Protein AF-A0A916QXW3-F1 (afdb_monomer)

Mean predicted aligned error: 6.18 Å

Radius of gyration: 14.63 Å; Cα contacts (8 Å, |Δi|>4): 156; chains: 1; bounding box: 35×26×38 Å

Sequence (104 aa):
MNGEALYLNFSVITIVEAKNESTNVGLGQCIAEMVAAQRFNQAINRITESIYGAVRTGRIWRFLKLYGQNVAINNEELVIENAEDINVSKILAILSLPIKQLNS

pLDDT: mean 84.84, std 10.46, range [43.41, 96.88]

Secondary structure (DSSP, 8-state):
--PPPPPP---SEEEEE-SSS-HHHHHHHHHHHHHHHHHHHHHTT---S-EEEEEEETTEEEEEEEETTEEEE-SSPEE-S-GGG--HHHHHHHHHHHHHHT--

Solvent-accessible surface area (backbone atoms only — not comparable to full-atom values): 6157 Å² total; per-residue (Å²): 133,94,73,86,82,86,78,90,88,73,64,56,67,42,78,30,78,20,94,48,97,44,45,74,75,17,45,65,58,33,51,52,50,34,53,50,32,52,51,52,23,49,75,71,75,43,85,68,79,54,30,32,30,34,22,29,22,101,48,38,34,36,35,29,37,38,38,93,95,45,75,52,67,54,88,65,69,49,77,49,92,56,74,91,71,65,44,70,69,53,51,53,49,60,68,45,43,45,63,55,67,75,71,105

Structure (mmCIF, N/CA/C/O backbone):
data_AF-A0A916QXW3-F1
#
_entry.id   AF-A0A916QXW3-F1
#
loop_
_atom_site.group_PDB
_atom_site.id
_atom_site.type_symbol
_atom_site.label_atom_id
_atom_site.label_alt_id
_atom_site.label_comp_id
_atom_site.label_asym_id
_atom_site.label_entity_id
_atom_site.label_seq_id
_atom_site.pdbx_PDB_ins_code
_atom_site.Cartn_x
_atom_site.Cartn_y
_atom_site.Cartn_z
_atom_site.occupancy
_atom_site.B_iso_or_equiv
_atom_site.auth_seq_id
_atom_site.auth_comp_id
_atom_site.auth_asym_id
_atom_site.auth_atom_id
_atom_site.pdbx_PDB_model_num
ATOM 1 N N . MET A 1 1 ? 22.101 -12.134 23.331 1.00 43.41 1 MET A N 1
ATOM 2 C CA . MET A 1 1 ? 21.617 -11.446 22.117 1.00 43.41 1 MET A CA 1
ATOM 3 C C . MET A 1 1 ? 20.820 -10.236 22.572 1.00 43.41 1 MET A C 1
ATOM 5 O O . MET A 1 1 ? 19.702 -10.415 23.030 1.00 43.41 1 MET A O 1
ATOM 9 N N . ASN A 1 2 ? 21.404 -9.037 22.531 1.00 51.94 2 ASN A N 1
ATOM 10 C CA . ASN A 1 2 ? 20.638 -7.800 22.702 1.00 51.94 2 ASN A CA 1
ATOM 11 C C . ASN A 1 2 ? 19.988 -7.501 21.348 1.00 51.94 2 ASN A C 1
ATOM 13 O O . ASN A 1 2 ? 20.612 -6.886 20.491 1.00 51.94 2 ASN A O 1
ATOM 17 N N . GLY A 1 3 ? 18.803 -8.062 21.115 1.00 62.22 3 GLY A N 1
ATOM 18 C CA . GLY A 1 3 ? 18.013 -7.773 19.923 1.00 62.22 3 GLY A CA 1
ATOM 19 C C . GLY A 1 3 ? 17.156 -6.545 20.185 1.00 62.22 3 GLY A C 1
ATOM 20 O O . GLY A 1 3 ? 16.315 -6.573 21.081 1.00 62.22 3 GLY A O 1
ATOM 21 N N . GLU A 1 4 ? 17.373 -5.472 19.432 1.00 74.38 4 GLU A N 1
ATOM 22 C CA . GLU A 1 4 ? 16.432 -4.356 19.398 1.00 74.38 4 GLU A CA 1
ATOM 23 C C . GLU A 1 4 ? 15.098 -4.858 18.829 1.00 74.38 4 GLU A C 1
ATOM 25 O O . GLU A 1 4 ? 15.037 -5.387 17.719 1.00 74.38 4 GLU A O 1
ATOM 30 N N . ALA A 1 5 ? 14.025 -4.739 19.612 1.00 75.81 5 ALA A N 1
ATOM 31 C CA . ALA A 1 5 ? 12.678 -5.057 19.158 1.00 75.81 5 ALA A CA 1
ATOM 32 C C . ALA A 1 5 ? 12.074 -3.824 18.476 1.00 75.81 5 ALA A C 1
ATOM 34 O O . ALA A 1 5 ? 11.929 -2.772 19.102 1.00 75.81 5 ALA A O 1
ATOM 35 N N . LEU A 1 6 ? 11.705 -3.957 17.201 1.00 76.50 6 LEU A N 1
ATOM 36 C CA . LEU A 1 6 ? 10.983 -2.920 16.472 1.00 76.50 6 LEU A CA 1
ATOM 37 C C . LEU A 1 6 ? 9.475 -3.135 16.652 1.00 76.50 6 LEU A C 1
ATOM 39 O O . LEU A 1 6 ? 8.946 -4.184 16.285 1.00 76.50 6 LEU A O 1
ATOM 43 N N . TYR A 1 7 ? 8.780 -2.142 17.202 1.00 79.94 7 TYR A N 1
ATOM 44 C CA . TYR A 1 7 ? 7.329 -2.188 17.376 1.00 79.94 7 TYR A CA 1
ATOM 45 C C . TYR A 1 7 ? 6.639 -1.399 16.264 1.00 79.94 7 TYR A C 1
ATOM 47 O O . TYR A 1 7 ? 6.934 -0.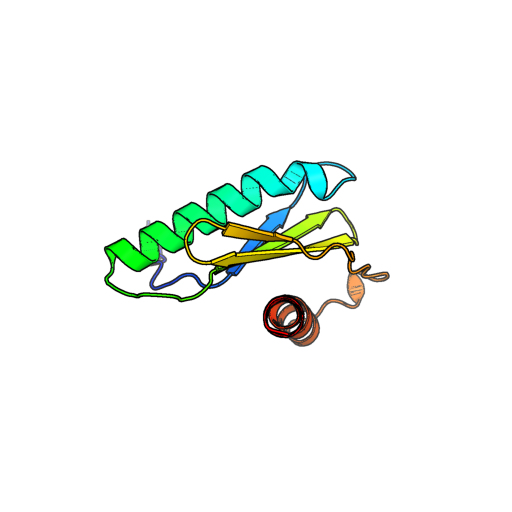225 16.034 1.00 79.94 7 TYR A O 1
ATOM 55 N N . LEU A 1 8 ? 5.689 -2.039 15.585 1.00 78.88 8 LEU A N 1
ATOM 56 C CA . LEU A 1 8 ? 4.786 -1.359 14.664 1.00 78.88 8 LEU A CA 1
ATOM 57 C C . LEU A 1 8 ? 3.732 -0.612 15.482 1.00 78.88 8 LEU A C 1
ATOM 59 O O . LEU A 1 8 ? 2.982 -1.227 16.229 1.00 78.88 8 LEU A O 1
ATOM 63 N N . ASN A 1 9 ? 3.678 0.712 15.347 1.00 82.50 9 ASN A N 1
ATOM 64 C CA . ASN A 1 9 ? 2.695 1.536 16.059 1.00 82.50 9 ASN A CA 1
ATOM 65 C C . ASN A 1 9 ? 1.460 1.850 15.217 1.00 82.50 9 ASN A C 1
ATOM 67 O O . ASN A 1 9 ? 0.383 2.026 15.768 1.00 82.50 9 ASN A O 1
ATOM 71 N N . PHE A 1 10 ? 1.628 2.026 13.906 1.00 86.69 10 PHE A N 1
ATOM 72 C CA . PHE A 1 10 ? 0.577 2.395 12.957 1.00 86.69 10 PHE A CA 1
ATOM 73 C C . PHE A 1 10 ? 1.156 2.368 11.541 1.00 86.69 10 PHE A C 1
ATOM 75 O O . PHE A 1 10 ? 2.287 2.816 11.353 1.00 86.69 10 PHE A O 1
ATOM 82 N N . SER A 1 11 ? 0.403 1.887 10.553 1.00 86.62 11 SER A N 1
ATOM 83 C CA . SER A 1 11 ? 0.859 1.848 9.157 1.00 86.62 11 SER A CA 1
ATOM 84 C C . SER A 1 11 ? -0.071 2.635 8.239 1.00 86.62 11 SER A C 1
ATOM 86 O O . SER A 1 11 ? -1.274 2.412 8.236 1.00 86.62 11 SER A O 1
ATOM 88 N N . VAL A 1 12 ? 0.474 3.560 7.453 1.00 90.25 12 VAL A N 1
ATOM 89 C CA . VAL A 1 12 ? -0.295 4.383 6.495 1.00 90.25 12 VAL A CA 1
ATOM 90 C C . VAL A 1 12 ? 0.033 4.069 5.041 1.00 90.25 12 VAL A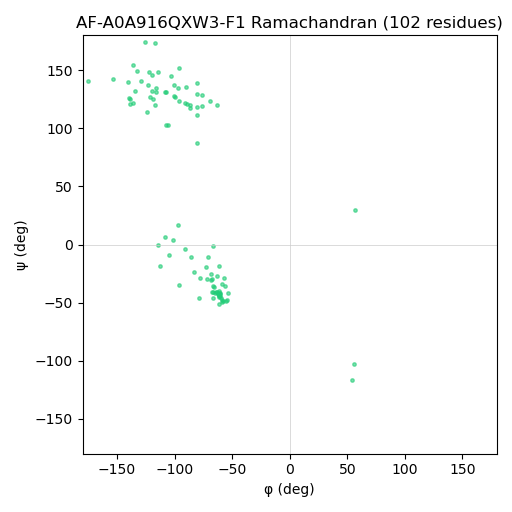 C 1
ATOM 92 O O . VAL A 1 12 ? -0.744 4.413 4.151 1.00 90.25 12 VAL A O 1
ATOM 95 N N . ILE A 1 13 ? 1.178 3.430 4.800 1.00 91.44 13 ILE A N 1
ATOM 96 C CA . ILE A 1 13 ? 1.715 3.148 3.472 1.00 91.44 13 ILE A CA 1
ATOM 97 C C . ILE A 1 13 ? 2.337 1.750 3.476 1.00 91.44 13 ILE A C 1
ATOM 99 O O . ILE A 1 13 ? 3.022 1.377 4.426 1.00 91.44 13 ILE A O 1
ATOM 103 N N . THR A 1 14 ? 2.129 1.006 2.395 1.00 92.75 14 THR A N 1
ATOM 104 C CA . THR A 1 14 ? 2.817 -0.261 2.097 1.00 92.75 14 THR A CA 1
ATOM 105 C C . THR A 1 14 ? 3.536 -0.150 0.755 1.00 92.75 14 THR A C 1
ATOM 107 O O . THR A 1 14 ? 3.096 0.600 -0.120 1.00 92.75 14 THR A O 1
ATOM 110 N N . ILE A 1 15 ? 4.665 -0.843 0.594 1.00 92.31 15 ILE A N 1
ATOM 111 C CA . ILE A 1 15 ? 5.477 -0.779 -0.627 1.00 92.31 15 ILE A CA 1
ATOM 112 C C . ILE A 1 15 ? 5.950 -2.187 -0.976 1.00 92.31 15 ILE A C 1
ATOM 114 O O . ILE A 1 15 ? 6.608 -2.831 -0.164 1.00 92.31 15 ILE A O 1
ATOM 118 N N . VAL A 1 16 ? 5.663 -2.633 -2.197 1.00 93.69 16 VAL A N 1
ATOM 119 C CA . VAL A 1 16 ? 6.016 -3.967 -2.693 1.00 93.69 16 VAL A CA 1
ATOM 120 C C . VAL A 1 16 ? 6.930 -3.869 -3.909 1.00 93.69 16 VAL A C 1
ATOM 122 O O . VAL A 1 16 ? 6.627 -3.166 -4.872 1.00 93.69 16 VAL A O 1
ATOM 125 N N . GLU A 1 17 ? 8.021 -4.633 -3.896 1.00 91.31 17 GLU A N 1
ATOM 126 C CA . GLU A 1 17 ? 8.802 -4.936 -5.098 1.00 91.31 17 GLU A CA 1
ATOM 127 C C . GLU A 1 17 ? 8.128 -6.069 -5.879 1.00 91.31 17 GLU A C 1
ATOM 129 O O . GLU A 1 17 ? 8.033 -7.200 -5.394 1.00 91.31 17 GLU A O 1
ATOM 134 N N . ALA A 1 18 ? 7.703 -5.804 -7.110 1.00 89.56 18 ALA A N 1
ATOM 135 C CA . ALA A 1 18 ? 7.311 -6.857 -8.032 1.00 89.56 18 ALA A CA 1
ATOM 136 C C . ALA A 1 18 ? 8.570 -7.541 -8.587 1.00 89.56 18 ALA A C 1
ATOM 138 O O . ALA A 1 18 ? 9.474 -6.896 -9.108 1.00 89.56 18 ALA A O 1
ATOM 139 N N . LYS A 1 19 ? 8.618 -8.874 -8.502 1.00 75.06 19 LYS A N 1
ATOM 140 C CA . LYS A 1 19 ? 9.787 -9.675 -8.912 1.00 75.06 19 LYS A CA 1
ATOM 141 C C . LYS A 1 19 ? 10.018 -9.737 -10.434 1.00 75.06 19 LYS A C 1
ATOM 143 O O . LYS A 1 19 ? 11.068 -10.209 -10.852 1.00 75.06 19 LYS A O 1
ATOM 148 N N . ASN A 1 20 ? 9.062 -9.266 -11.241 1.00 73.12 20 ASN A N 1
ATOM 149 C CA . ASN A 1 20 ? 9.083 -9.296 -12.710 1.00 73.12 20 ASN A CA 1
ATOM 150 C C . ASN A 1 20 ? 8.865 -7.884 -13.282 1.00 73.12 20 ASN A C 1
ATOM 152 O O . ASN A 1 20 ? 8.502 -6.971 -12.545 1.00 73.12 20 ASN A O 1
ATOM 156 N N . GLU A 1 21 ? 8.973 -7.715 -14.603 1.00 71.31 21 GLU A N 1
ATOM 157 C CA . GLU A 1 21 ? 8.865 -6.418 -15.308 1.00 71.31 21 GLU A CA 1
ATOM 158 C C . GLU A 1 21 ? 7.477 -5.744 -15.264 1.00 71.31 21 GLU A C 1
ATOM 160 O O . GLU A 1 21 ? 7.303 -4.659 -15.807 1.00 71.31 21 GLU A O 1
ATOM 165 N N . SER A 1 22 ? 6.471 -6.355 -14.627 1.00 78.88 22 SER A N 1
ATOM 166 C CA . SER A 1 22 ? 5.116 -5.800 -14.557 1.00 78.88 22 SER A CA 1
ATOM 167 C C . SER A 1 22 ? 4.680 -5.518 -13.125 1.00 78.88 22 SER A C 1
ATOM 169 O O . SER A 1 22 ? 4.609 -6.422 -12.286 1.00 78.88 22 SER A O 1
ATOM 171 N N . THR A 1 23 ? 4.278 -4.269 -12.881 1.00 79.94 23 THR A N 1
ATOM 172 C CA . THR A 1 23 ? 3.649 -3.824 -11.629 1.00 79.94 23 THR A CA 1
ATOM 173 C C . THR A 1 23 ?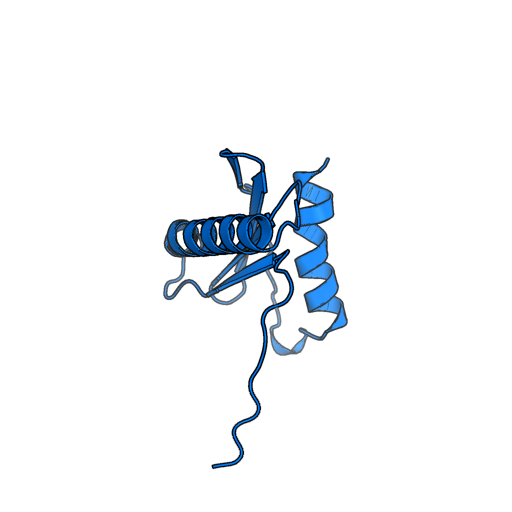 2.386 -4.629 -11.308 1.00 79.94 23 THR A C 1
ATOM 175 O O . THR A 1 23 ? 2.093 -4.873 -10.139 1.00 79.94 23 THR A O 1
ATOM 178 N N . ASN A 1 24 ? 1.679 -5.137 -12.324 1.00 84.56 24 ASN A N 1
ATOM 179 C CA . ASN A 1 24 ? 0.448 -5.912 -12.150 1.00 84.56 24 ASN A CA 1
ATOM 180 C C . ASN A 1 24 ? 0.645 -7.166 -11.290 1.00 84.56 24 ASN A C 1
ATOM 182 O O . ASN A 1 24 ? -0.243 -7.531 -10.521 1.00 84.56 24 ASN A O 1
ATOM 186 N N . VAL A 1 25 ? 1.819 -7.798 -11.373 1.00 85.88 25 VAL A N 1
ATOM 187 C CA . VAL A 1 25 ? 2.135 -9.015 -10.609 1.00 85.88 25 VAL A CA 1
ATOM 188 C C . VAL A 1 25 ? 2.254 -8.717 -9.108 1.00 85.88 25 VAL A C 1
ATOM 190 O O . VAL A 1 25 ? 1.925 -9.566 -8.285 1.00 85.88 25 VAL A O 1
ATOM 193 N N . GLY A 1 26 ? 2.678 -7.504 -8.739 1.00 90.88 26 GLY A N 1
ATOM 194 C CA . GLY A 1 26 ?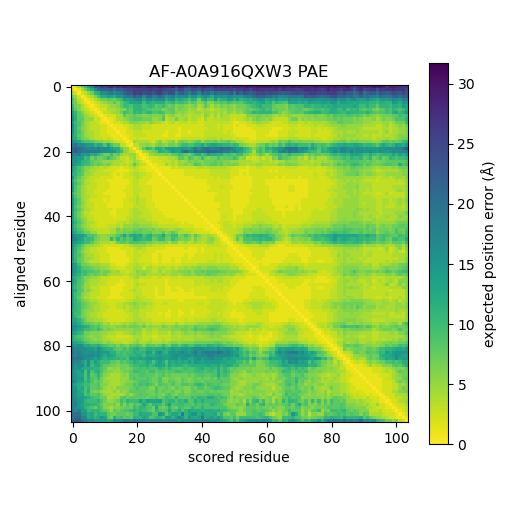 2.813 -7.082 -7.341 1.00 90.88 26 GLY A CA 1
ATOM 195 C C . GLY A 1 26 ? 1.531 -6.521 -6.718 1.00 90.88 26 GLY A C 1
ATOM 196 O O . GLY A 1 26 ? 1.481 -6.362 -5.499 1.00 90.88 26 GLY A O 1
ATOM 197 N N . LEU A 1 27 ? 0.482 -6.248 -7.509 1.00 93.06 27 LEU A N 1
ATOM 198 C CA . LEU A 1 27 ? -0.757 -5.633 -7.007 1.00 93.06 27 LEU A CA 1
ATOM 199 C C . LEU A 1 27 ? -1.423 -6.488 -5.930 1.00 93.06 27 LEU A C 1
ATOM 201 O O . LEU A 1 27 ? -1.786 -5.968 -4.882 1.00 93.06 27 LEU A O 1
ATOM 205 N N . GLY A 1 28 ? -1.547 -7.799 -6.158 1.00 93.94 28 GLY A N 1
ATOM 206 C CA . GLY A 1 28 ? -2.182 -8.703 -5.195 1.00 93.94 28 GLY A CA 1
ATOM 207 C C . GLY A 1 28 ? -1.457 -8.732 -3.848 1.00 93.94 28 GLY A C 1
ATOM 208 O O . GLY A 1 28 ? -2.099 -8.671 -2.801 1.00 93.94 28 GLY A O 1
ATOM 209 N N . GLN A 1 29 ? -0.120 -8.751 -3.871 1.00 95.12 29 GLN A N 1
ATOM 210 C CA . GLN A 1 29 ? 0.690 -8.692 -2.655 1.00 95.12 29 GLN A CA 1
ATOM 211 C C . GLN A 1 29 ? 0.540 -7.338 -1.954 1.00 95.12 29 GLN A C 1
ATOM 213 O O . GLN A 1 29 ? 0.298 -7.303 -0.750 1.00 95.12 29 GLN A O 1
ATOM 218 N N . CYS A 1 30 ? 0.621 -6.232 -2.697 1.00 95.88 30 CYS A N 1
ATOM 219 C CA . CYS A 1 30 ? 0.476 -4.897 -2.122 1.00 95.88 30 CYS A CA 1
ATOM 220 C C . CYS A 1 30 ? -0.904 -4.714 -1.485 1.00 95.88 30 CYS A C 1
ATOM 222 O O . CYS A 1 30 ? -0.993 -4.287 -0.341 1.00 95.88 30 CYS A O 1
ATOM 224 N N . ILE A 1 31 ? -1.978 -5.146 -2.151 1.00 96.56 31 ILE A N 1
ATOM 225 C CA . ILE A 1 31 ? -3.334 -5.100 -1.590 1.00 96.56 31 ILE A CA 1
ATOM 226 C C . ILE A 1 31 ? -3.436 -5.959 -0.321 1.00 96.56 31 ILE A C 1
ATOM 228 O O . ILE A 1 31 ? -4.039 -5.521 0.658 1.00 96.56 31 ILE A O 1
ATOM 232 N N . ALA A 1 32 ? -2.832 -7.151 -0.296 1.00 96.88 32 ALA A N 1
ATOM 233 C CA . ALA A 1 32 ? -2.823 -7.995 0.897 1.00 96.88 32 ALA A CA 1
ATOM 234 C C . ALA A 1 32 ? -2.117 -7.312 2.083 1.00 96.88 32 ALA A C 1
ATOM 236 O O . ALA A 1 32 ? -2.646 -7.317 3.197 1.00 96.88 32 ALA A O 1
ATOM 237 N N . GLU A 1 33 ? -0.972 -6.666 1.846 1.00 96.56 33 GLU A N 1
ATOM 238 C CA . GLU A 1 33 ? -0.262 -5.874 2.858 1.00 96.56 33 GLU A CA 1
ATOM 239 C C . GLU A 1 33 ? -1.085 -4.660 3.316 1.00 96.56 33 GLU A C 1
ATOM 241 O O . GLU A 1 33 ? -1.159 -4.385 4.514 1.00 96.56 33 GLU A O 1
ATOM 246 N N . MET A 1 34 ? -1.770 -3.964 2.399 1.00 96.69 34 MET A N 1
ATOM 247 C CA . MET A 1 34 ? -2.655 -2.839 2.730 1.00 96.69 34 MET A CA 1
ATOM 248 C C . MET A 1 34 ? -3.823 -3.279 3.621 1.00 96.69 34 MET A C 1
ATOM 250 O O . MET A 1 34 ? -4.149 -2.598 4.594 1.00 96.69 34 MET A O 1
ATOM 254 N N . VAL A 1 35 ? -4.437 -4.430 3.328 1.00 96.81 35 VAL A N 1
ATOM 255 C CA . VAL A 1 35 ? -5.509 -5.010 4.155 1.00 96.81 35 VAL A CA 1
ATOM 256 C C . VAL A 1 35 ? -4.969 -5.433 5.520 1.00 96.81 35 VAL A C 1
ATOM 258 O O . VAL A 1 35 ? -5.617 -5.186 6.538 1.00 96.81 35 VAL A O 1
ATOM 261 N N . ALA A 1 36 ? -3.776 -6.028 5.572 1.00 95.56 36 ALA A N 1
ATOM 262 C CA . ALA A 1 36 ? -3.124 -6.367 6.834 1.00 95.56 36 ALA A CA 1
ATOM 263 C C . ALA A 1 36 ? -2.856 -5.112 7.681 1.00 95.56 36 ALA A C 1
ATOM 265 O O . ALA A 1 36 ? -3.173 -5.105 8.869 1.00 95.56 36 ALA A O 1
ATOM 266 N N . ALA A 1 37 ? -2.363 -4.031 7.069 1.00 95.44 37 ALA A N 1
ATOM 267 C CA . ALA A 1 37 ? -2.154 -2.740 7.721 1.00 95.44 37 ALA A CA 1
ATOM 268 C C . ALA A 1 37 ? -3.467 -2.133 8.240 1.00 95.44 37 ALA A C 1
ATOM 270 O O . ALA A 1 37 ? -3.533 -1.708 9.393 1.00 95.44 37 ALA A O 1
ATOM 271 N N . GLN A 1 38 ? -4.534 -2.147 7.433 1.00 95.62 38 GLN A N 1
ATOM 272 C CA . GLN A 1 38 ? -5.857 -1.674 7.847 1.00 95.62 38 GLN A CA 1
ATOM 273 C C . GLN A 1 38 ? -6.363 -2.442 9.076 1.00 95.62 38 GLN A C 1
ATOM 275 O O . GLN A 1 38 ? -6.779 -1.828 10.058 1.00 95.62 38 GLN A O 1
ATOM 280 N N . ARG A 1 39 ? -6.283 -3.779 9.050 1.00 94.44 39 ARG A N 1
ATOM 281 C CA . ARG A 1 39 ? -6.708 -4.636 10.168 1.00 94.44 39 ARG A CA 1
ATOM 282 C C . ARG A 1 39 ? -5.849 -4.435 11.409 1.00 94.44 39 ARG A C 1
ATOM 284 O O . ARG A 1 39 ? -6.385 -4.368 12.510 1.00 94.44 39 ARG A O 1
ATOM 291 N N . PHE A 1 40 ? -4.534 -4.312 11.238 1.00 94.69 40 PHE A N 1
ATOM 292 C CA . PHE A 1 40 ? -3.612 -4.025 12.332 1.00 94.69 40 PHE A CA 1
ATOM 293 C C . PHE A 1 40 ? -3.976 -2.707 13.024 1.00 94.69 40 PHE A C 1
ATOM 295 O O . PHE A 1 40 ? -4.146 -2.673 14.240 1.00 94.69 40 PHE A O 1
ATOM 302 N N . ASN A 1 41 ? -4.179 -1.644 12.246 1.00 94.56 41 ASN A N 1
ATOM 303 C CA . ASN A 1 41 ? -4.557 -0.333 12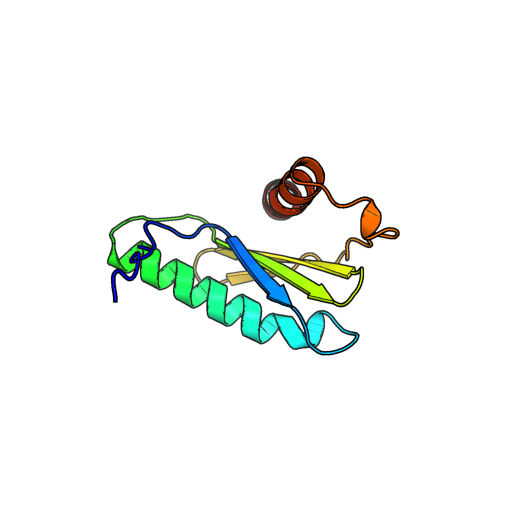.761 1.00 94.56 41 ASN A CA 1
ATOM 304 C C . ASN A 1 41 ? -5.908 -0.364 13.496 1.00 94.56 41 ASN A C 1
ATOM 306 O O . ASN A 1 41 ? -6.035 0.197 14.584 1.00 94.56 41 ASN A O 1
ATOM 310 N N . GLN A 1 42 ? -6.899 -1.070 12.945 1.00 92.38 42 GLN A N 1
ATOM 311 C CA . GLN A 1 42 ? -8.193 -1.280 13.601 1.00 92.38 42 GLN A CA 1
ATOM 312 C C . GLN A 1 42 ? -8.042 -2.022 14.937 1.00 92.38 42 GLN A C 1
ATOM 314 O O . GLN A 1 42 ? -8.650 -1.616 15.924 1.00 92.38 42 GLN A O 1
ATOM 319 N N . ALA A 1 43 ? -7.196 -3.056 14.999 1.00 92.56 43 ALA A N 1
ATOM 320 C CA . ALA A 1 43 ? -6.965 -3.839 16.214 1.00 92.56 43 ALA A CA 1
ATOM 321 C C . ALA A 1 43 ? -6.355 -3.015 17.363 1.00 92.56 43 ALA A C 1
ATOM 323 O O . ALA A 1 43 ? -6.591 -3.318 18.530 1.00 92.56 43 ALA A O 1
ATOM 324 N N . ILE A 1 44 ? -5.612 -1.952 17.046 1.00 92.62 44 ILE A N 1
ATOM 325 C CA . ILE A 1 44 ? -5.052 -1.008 18.027 1.00 92.62 44 ILE A CA 1
ATOM 326 C C . ILE A 1 44 ? -5.911 0.259 18.205 1.00 92.62 44 ILE A C 1
ATOM 328 O O . ILE A 1 44 ? -5.426 1.266 18.720 1.00 92.62 44 ILE A O 1
ATOM 332 N N . ASN A 1 45 ? -7.177 0.231 17.769 1.00 90.31 45 ASN A N 1
ATOM 333 C CA . ASN A 1 45 ? -8.132 1.345 17.832 1.00 90.31 45 ASN A CA 1
ATOM 334 C C . ASN A 1 45 ? -7.660 2.633 17.133 1.00 90.31 45 ASN A C 1
ATOM 336 O O . ASN A 1 45 ? -8.046 3.738 17.515 1.00 90.31 45 ASN A O 1
ATOM 340 N N . ARG A 1 46 ? -6.835 2.512 16.087 1.00 87.62 46 ARG A N 1
ATOM 341 C CA . ARG A 1 46 ? -6.464 3.632 15.217 1.00 87.62 46 ARG A CA 1
ATOM 342 C C . ARG A 1 46 ? -7.184 3.511 13.885 1.00 87.62 46 ARG A C 1
ATOM 344 O O . ARG A 1 46 ? -6.803 2.726 13.023 1.00 87.62 46 ARG A O 1
ATOM 351 N N . ILE A 1 47 ? -8.229 4.307 13.706 1.00 77.62 47 ILE A N 1
ATOM 352 C CA . ILE A 1 47 ? -8.974 4.335 12.449 1.00 77.62 47 ILE A CA 1
ATOM 353 C C . ILE A 1 47 ? -8.214 5.200 11.444 1.00 77.62 47 ILE A C 1
ATOM 355 O O . ILE A 1 47 ? -7.835 6.331 11.736 1.00 77.62 47 ILE A O 1
ATOM 359 N N . THR A 1 48 ? -7.998 4.653 10.252 1.00 80.00 48 THR A N 1
ATOM 360 C CA . THR A 1 48 ? -7.498 5.383 9.085 1.00 80.00 48 THR A CA 1
ATOM 361 C C . THR A 1 48 ? -8.590 5.335 8.033 1.00 80.00 48 THR A C 1
ATOM 363 O O . THR A 1 48 ? -9.178 4.280 7.785 1.00 80.00 48 THR A O 1
ATOM 366 N N . GLU A 1 49 ? -8.869 6.475 7.411 1.00 85.50 49 GLU A N 1
ATOM 367 C CA . GLU A 1 49 ? -9.793 6.525 6.278 1.00 85.50 49 GLU A CA 1
ATOM 368 C C . GLU A 1 49 ? -9.205 5.823 5.050 1.00 85.50 49 GLU A C 1
ATOM 370 O O . GLU A 1 49 ? -9.935 5.369 4.167 1.00 85.50 49 GLU A O 1
ATOM 375 N N . SER A 1 50 ? -7.874 5.750 4.961 1.00 91.56 50 SER A N 1
ATOM 376 C CA . SER A 1 50 ? -7.175 5.171 3.820 1.00 91.56 50 SER A CA 1
ATOM 377 C C . SER A 1 50 ? -5.802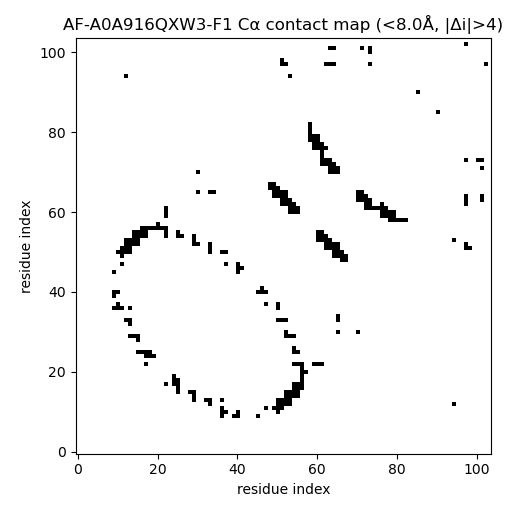 4.609 4.173 1.00 91.56 50 SER A C 1
ATOM 379 O O . SER A 1 50 ? -5.051 5.199 4.955 1.00 91.56 50 SER A O 1
ATOM 381 N N . ILE A 1 51 ? -5.462 3.487 3.543 1.00 94.50 51 ILE A N 1
ATOM 382 C CA . ILE A 1 51 ? -4.100 2.951 3.471 1.00 94.50 51 ILE A CA 1
ATOM 383 C C . ILE A 1 51 ? -3.617 3.144 2.041 1.00 94.50 51 ILE A C 1
ATOM 385 O O . ILE A 1 51 ? -4.326 2.782 1.103 1.00 94.50 51 ILE A O 1
ATOM 389 N N . TYR A 1 52 ? -2.424 3.696 1.859 1.00 94.56 52 TYR A N 1
ATOM 390 C CA . TYR A 1 52 ? -1.832 3.838 0.534 1.00 94.56 52 TYR A CA 1
ATOM 391 C C . TYR A 1 52 ? -0.875 2.683 0.245 1.00 94.56 52 TYR A C 1
ATOM 393 O O . TYR A 1 52 ? -0.292 2.072 1.142 1.00 94.56 52 TYR A O 1
ATOM 401 N N . GLY A 1 53 ? -0.738 2.358 -1.029 1.00 94.12 53 GLY A N 1
ATOM 402 C CA . GLY A 1 53 ? 0.120 1.289 -1.510 1.00 94.12 53 GLY A CA 1
ATOM 403 C C . GLY A 1 53 ? 0.958 1.778 -2.673 1.00 94.12 53 GLY A C 1
ATOM 404 O O . GLY A 1 53 ? 0.522 2.637 -3.445 1.00 94.12 53 GLY A O 1
ATOM 405 N N . ALA A 1 54 ? 2.153 1.224 -2.808 1.00 93.69 54 ALA A N 1
ATOM 406 C CA . ALA A 1 54 ? 2.967 1.389 -3.994 1.00 93.69 54 ALA A CA 1
ATOM 407 C C . ALA A 1 54 ? 3.544 0.039 -4.418 1.00 93.69 54 ALA A C 1
ATOM 409 O O . ALA A 1 54 ? 4.109 -0.689 -3.605 1.00 93.69 54 ALA A O 1
ATOM 410 N N . VAL A 1 55 ? 3.431 -0.285 -5.699 1.00 92.81 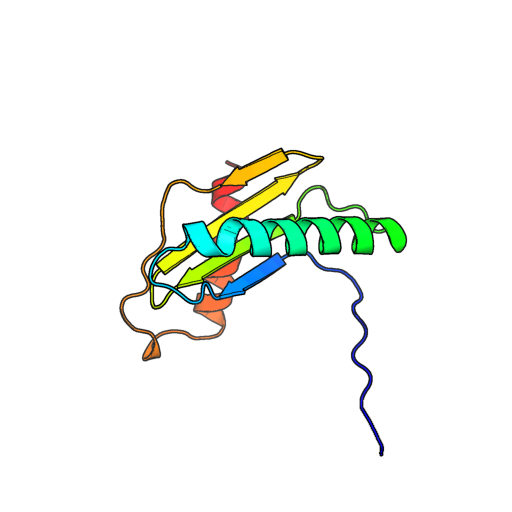55 VAL A N 1
ATOM 411 C CA . VAL A 1 55 ? 4.156 -1.399 -6.307 1.00 92.81 55 VAL A CA 1
ATOM 412 C C . VAL A 1 55 ? 5.247 -0.817 -7.181 1.00 92.81 55 VAL A C 1
ATOM 414 O O . VAL A 1 55 ? 4.962 0.056 -8.001 1.00 92.81 55 VAL A O 1
ATOM 417 N N . ARG A 1 56 ? 6.476 -1.311 -7.043 1.00 90.06 56 ARG A N 1
ATOM 418 C CA . ARG A 1 56 ? 7.569 -0.948 -7.942 1.00 90.06 56 ARG A CA 1
ATOM 419 C C . ARG A 1 56 ? 8.143 -2.157 -8.669 1.00 90.06 56 ARG A C 1
ATOM 421 O O . ARG A 1 56 ? 8.213 -3.242 -8.104 1.00 90.06 56 ARG A O 1
ATOM 428 N N . THR A 1 57 ? 8.577 -1.950 -9.906 1.00 88.69 57 THR A N 1
ATOM 429 C CA . THR A 1 57 ? 9.420 -2.885 -10.663 1.00 88.69 57 THR A CA 1
ATOM 430 C C . THR A 1 57 ? 10.475 -2.099 -11.419 1.00 88.69 57 THR A C 1
ATOM 432 O O . THR A 1 57 ? 10.152 -1.196 -12.193 1.00 88.69 57 THR A O 1
ATOM 435 N N . GLY A 1 58 ? 11.754 -2.379 -11.162 1.00 84.75 58 GLY A N 1
ATOM 436 C CA . GLY A 1 58 ? 12.853 -1.648 -11.793 1.00 84.75 58 GLY A CA 1
ATOM 437 C C . GLY A 1 58 ? 12.756 -0.137 -11.550 1.00 84.75 58 GLY A C 1
ATOM 438 O O . GLY A 1 58 ? 13.090 0.340 -10.467 1.00 84.75 58 GLY A O 1
ATOM 439 N N . ARG A 1 59 ? 12.306 0.614 -12.561 1.00 85.00 5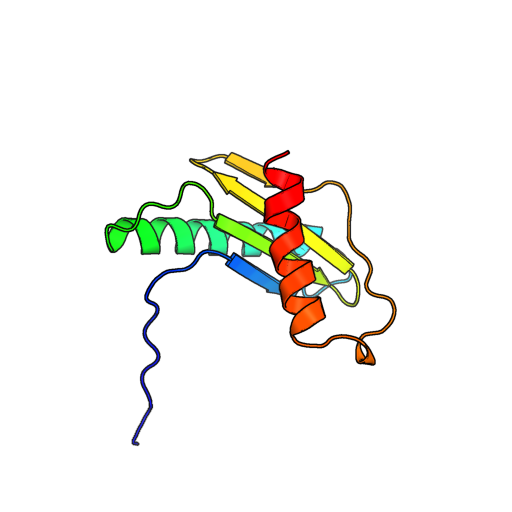9 ARG A N 1
ATOM 440 C CA . ARG A 1 59 ? 12.136 2.081 -12.550 1.00 85.00 59 ARG A CA 1
ATOM 441 C C . ARG A 1 59 ? 10.680 2.540 -12.438 1.00 85.00 59 ARG A C 1
ATOM 443 O O . ARG A 1 59 ? 10.432 3.730 -12.278 1.00 85.00 59 ARG A O 1
ATOM 450 N N . ILE A 1 60 ? 9.734 1.617 -12.544 1.00 87.62 60 ILE A N 1
ATOM 451 C CA . ILE A 1 60 ? 8.307 1.893 -12.671 1.00 87.62 60 ILE A CA 1
ATOM 452 C C . ILE A 1 60 ? 7.652 1.783 -11.300 1.00 87.62 60 ILE A C 1
ATOM 454 O O . ILE A 1 60 ? 7.897 0.823 -10.569 1.00 87.62 60 ILE A O 1
ATOM 458 N N . TRP A 1 61 ? 6.807 2.753 -10.971 1.00 90.38 61 TRP A N 1
ATOM 459 C CA . TRP A 1 61 ? 6.005 2.802 -9.758 1.00 90.38 61 TRP A CA 1
ATOM 460 C C . TRP A 1 61 ? 4.531 2.921 -10.107 1.00 90.38 61 TRP A C 1
ATOM 462 O O . TRP A 1 61 ? 4.142 3.718 -10.960 1.00 90.38 61 TRP A O 1
ATOM 472 N N . ARG A 1 62 ? 3.701 2.170 -9.392 1.00 91.12 62 ARG A N 1
ATOM 473 C CA . ARG A 1 62 ? 2.248 2.245 -9.481 1.00 91.12 62 ARG A CA 1
ATOM 474 C C . ARG A 1 62 ? 1.646 2.387 -8.100 1.00 91.12 62 ARG A C 1
ATOM 476 O O . ARG A 1 62 ? 2.103 1.750 -7.155 1.00 91.12 62 ARG A O 1
ATOM 483 N N . PHE A 1 63 ? 0.612 3.208 -7.991 1.00 94.06 63 PHE A N 1
ATOM 484 C CA . PHE A 1 63 ? 0.065 3.629 -6.708 1.00 94.06 63 PHE A CA 1
ATOM 485 C C . PHE A 1 63 ? -1.356 3.129 -6.475 1.00 94.06 63 PHE A C 1
ATOM 487 O O . PHE A 1 63 ? -2.142 2.990 -7.412 1.00 94.06 63 PHE A O 1
ATOM 494 N N . LEU A 1 64 ? -1.678 2.879 -5.207 1.00 94.81 64 LEU A N 1
ATOM 495 C CA . LEU A 1 64 ? -2.952 2.342 -4.753 1.00 94.81 64 LEU A CA 1
ATOM 496 C C . LEU A 1 64 ? -3.463 3.088 -3.517 1.00 94.81 64 LEU A C 1
ATOM 498 O O . LEU A 1 64 ? -2.684 3.610 -2.716 1.00 94.81 64 LEU A O 1
ATOM 502 N N . LYS A 1 65 ? -4.782 3.068 -3.325 1.00 95.19 65 LYS A N 1
ATOM 503 C CA . LYS A 1 65 ? -5.466 3.531 -2.113 1.00 95.19 65 LYS A CA 1
ATOM 504 C C . LYS A 1 65 ? -6.551 2.528 -1.737 1.00 95.19 65 LYS A C 1
ATOM 506 O O . LYS A 1 65 ? -7.460 2.284 -2.523 1.00 95.19 65 LYS A O 1
ATOM 511 N N . LEU A 1 66 ? -6.464 1.977 -0.532 1.00 95.88 66 LEU A N 1
ATOM 512 C CA . LEU A 1 66 ? -7.486 1.143 0.095 1.00 95.88 66 LEU A CA 1
ATOM 513 C C . LEU A 1 66 ? -8.329 2.028 1.008 1.00 95.88 66 LEU A C 1
ATOM 515 O O . LEU A 1 66 ? -7.784 2.648 1.918 1.00 95.88 66 LEU A O 1
ATOM 519 N N . TYR A 1 67 ? -9.639 2.061 0.787 1.00 94.44 67 TYR A N 1
ATOM 520 C CA . TYR A 1 67 ? -10.603 2.805 1.598 1.00 94.44 67 TYR A CA 1
ATOM 521 C C . TYR A 1 67 ? -11.871 1.970 1.780 1.00 94.44 67 TYR A C 1
ATOM 523 O O . TYR A 1 67 ? -12.457 1.462 0.820 1.00 94.44 67 TYR A O 1
ATOM 531 N N . GLY A 1 68 ? -12.283 1.775 3.035 1.00 92.75 68 GLY A N 1
ATOM 532 C CA . GLY A 1 68 ? -13.283 0.759 3.361 1.00 92.75 68 GLY A CA 1
ATOM 533 C C . GLY A 1 68 ? -12.852 -0.612 2.825 1.00 92.75 68 GLY A C 1
ATOM 534 O O . GLY A 1 68 ? -11.813 -1.128 3.232 1.00 92.75 68 GLY A O 1
ATOM 535 N N . GLN A 1 69 ? -13.634 -1.165 1.894 1.00 94.56 69 GLN A N 1
ATOM 536 C CA . GLN A 1 69 ? -13.362 -2.436 1.202 1.00 94.56 69 GLN A CA 1
ATOM 537 C C . GLN A 1 69 ? -12.963 -2.253 -0.274 1.00 94.56 69 GLN A C 1
ATOM 539 O O . GLN A 1 69 ? -12.841 -3.232 -1.006 1.00 94.56 69 GLN A O 1
ATOM 544 N N . ASN A 1 70 ? -12.783 -1.010 -0.725 1.00 95.94 70 ASN A N 1
ATOM 545 C CA . ASN A 1 70 ? -12.484 -0.683 -2.114 1.00 95.94 70 ASN A CA 1
ATOM 546 C C . ASN A 1 70 ? -11.006 -0.347 -2.287 1.00 95.94 70 ASN A C 1
ATOM 548 O O . ASN A 1 70 ? -10.398 0.292 -1.428 1.00 95.94 70 ASN A O 1
ATOM 552 N N . VAL A 1 71 ? -10.454 -0.720 -3.439 1.00 96.19 71 VAL A N 1
ATOM 553 C CA . VAL A 1 71 ? -9.103 -0.337 -3.849 1.00 96.19 71 VAL A CA 1
ATOM 554 C C . VAL A 1 71 ? -9.200 0.514 -5.108 1.00 96.19 71 VAL A C 1
ATOM 556 O O . VAL A 1 71 ? -9.697 0.054 -6.132 1.00 96.19 71 VAL A O 1
ATOM 559 N N . ALA A 1 72 ? -8.711 1.749 -5.033 1.00 94.75 72 ALA A N 1
ATOM 560 C CA . ALA A 1 72 ? -8.417 2.555 -6.209 1.00 94.75 72 ALA A CA 1
ATOM 561 C C . ALA A 1 72 ? -6.968 2.310 -6.631 1.00 94.75 72 ALA A C 1
ATOM 563 O O . ALA A 1 72 ? -6.065 2.300 -5.792 1.00 94.75 72 ALA A O 1
ATOM 564 N N . ILE A 1 73 ? -6.755 2.127 -7.930 1.00 92.12 73 ILE A N 1
ATOM 565 C CA . ILE A 1 73 ? -5.436 1.954 -8.538 1.00 92.12 73 ILE A CA 1
ATOM 566 C C . ILE A 1 73 ? -5.222 3.144 -9.463 1.00 92.12 73 ILE A C 1
ATOM 568 O O . ILE A 1 73 ? -6.102 3.457 -10.266 1.00 92.12 73 ILE A O 1
ATOM 572 N N . ASN A 1 74 ? -4.070 3.806 -9.361 1.00 87.62 74 ASN A N 1
ATOM 573 C CA . ASN A 1 74 ? -3.711 4.803 -10.355 1.00 87.62 74 ASN A CA 1
ATOM 574 C C . ASN A 1 74 ? -3.408 4.094 -11.686 1.00 87.62 74 ASN A C 1
ATOM 576 O O . ASN A 1 74 ? -2.572 3.184 -11.762 1.00 87.62 74 ASN A O 1
ATOM 580 N N . ASN A 1 75 ? -4.123 4.501 -12.732 1.00 82.44 75 ASN A N 1
ATOM 581 C CA . ASN A 1 75 ? -3.925 3.974 -14.074 1.00 82.44 75 ASN A CA 1
ATOM 582 C C . ASN A 1 75 ? -2.566 4.389 -14.642 1.00 82.44 75 ASN A C 1
ATOM 584 O O . ASN A 1 75 ? -1.991 3.615 -15.405 1.00 82.44 75 ASN A O 1
ATOM 588 N N . GLU A 1 76 ? -2.048 5.546 -14.229 1.00 84.62 76 GLU A N 1
ATOM 589 C CA . GLU A 1 76 ? -0.740 6.053 -14.624 1.00 84.62 76 GLU A CA 1
ATOM 590 C C . GLU A 1 76 ? 0.384 5.410 -13.808 1.00 84.62 76 GLU A C 1
ATOM 592 O O . GLU A 1 76 ? 0.293 5.237 -12.587 1.00 84.62 76 GLU A O 1
ATOM 597 N N . GLU A 1 77 ? 1.470 5.082 -14.501 1.00 87.25 77 GLU A N 1
ATOM 598 C CA . GLU A 1 77 ? 2.713 4.636 -13.890 1.00 87.25 77 GLU A CA 1
ATOM 599 C C . GLU A 1 77 ? 3.715 5.792 -13.848 1.00 87.25 77 GLU A C 1
ATOM 601 O O . GLU A 1 77 ? 3.886 6.533 -14.815 1.00 87.25 77 GLU A O 1
ATOM 606 N N . LEU A 1 78 ? 4.406 5.931 -12.721 1.00 87.12 78 LEU A N 1
ATOM 607 C CA . LEU A 1 78 ? 5.511 6.867 -12.575 1.00 87.12 78 LEU A CA 1
ATOM 608 C C . LEU A 1 78 ? 6.819 6.160 -12.936 1.00 87.12 78 LEU A C 1
ATOM 610 O O . LEU A 1 78 ? 7.197 5.183 -12.291 1.00 87.12 78 LEU A O 1
ATOM 614 N N . VAL A 1 79 ? 7.544 6.685 -13.922 1.00 87.69 79 VAL A N 1
ATOM 615 C CA . VAL A 1 79 ? 8.859 6.168 -14.324 1.00 87.69 79 VAL A CA 1
ATOM 616 C C . VAL A 1 79 ? 9.966 7.035 -13.727 1.00 87.69 79 VAL A C 1
ATOM 618 O O . VAL A 1 79 ? 9.971 8.253 -13.887 1.00 87.69 79 VAL A O 1
ATOM 621 N N . ILE A 1 80 ? 10.925 6.405 -13.048 1.00 84.88 80 ILE A N 1
ATOM 622 C CA . ILE A 1 80 ? 12.116 7.056 -12.496 1.00 84.88 80 ILE A CA 1
ATOM 623 C C . ILE A 1 80 ? 13.325 6.653 -13.332 1.00 84.88 80 ILE A C 1
ATOM 625 O O . ILE A 1 80 ? 13.847 5.551 -13.190 1.00 84.88 80 ILE A O 1
ATOM 629 N N . GLU A 1 81 ? 13.787 7.545 -14.204 1.00 81.44 81 GLU A N 1
ATOM 630 C CA . GLU A 1 81 ? 14.825 7.206 -15.182 1.00 81.44 81 GLU A CA 1
ATOM 631 C C . GLU A 1 81 ? 16.187 6.890 -14.555 1.00 81.44 81 GLU A C 1
ATOM 633 O O . GLU A 1 81 ? 16.869 5.978 -15.018 1.00 81.44 81 GLU A O 1
ATOM 638 N N . ASN A 1 82 ? 16.564 7.576 -13.475 1.00 78.12 82 ASN A N 1
ATOM 639 C CA . ASN A 1 82 ? 17.877 7.428 -12.850 1.00 78.12 82 ASN A CA 1
ATOM 640 C C . ASN A 1 82 ? 17.732 7.057 -11.371 1.00 78.12 82 ASN A C 1
ATOM 642 O O . ASN A 1 82 ? 17.240 7.840 -10.560 1.00 78.12 82 ASN A O 1
ATOM 646 N N . ALA A 1 83 ? 18.164 5.844 -11.015 1.00 66.81 83 ALA A N 1
ATOM 647 C CA . ALA A 1 83 ? 18.096 5.341 -9.641 1.00 66.81 83 ALA A CA 1
ATOM 648 C C . ALA A 1 83 ? 19.113 6.025 -8.710 1.00 66.81 83 ALA A C 1
ATOM 650 O O . ALA A 1 83 ? 18.832 6.204 -7.529 1.00 66.81 83 ALA A O 1
ATOM 651 N N . GLU A 1 84 ? 20.251 6.467 -9.255 1.00 71.75 84 GLU A N 1
ATOM 652 C CA . GLU A 1 84 ? 21.279 7.254 -8.543 1.00 71.75 84 GLU A CA 1
ATOM 653 C C . GLU A 1 84 ? 20.746 8.602 -8.042 1.00 71.75 84 GLU A C 1
ATOM 655 O O . GLU A 1 84 ? 21.284 9.218 -7.128 1.00 71.75 84 GLU A O 1
ATOM 660 N N . ASP A 1 85 ? 19.628 9.022 -8.617 1.00 67.06 85 ASP A N 1
ATOM 661 C CA . ASP A 1 85 ? 18.976 10.287 -8.370 1.00 67.06 85 ASP A CA 1
ATOM 662 C C . ASP A 1 85 ? 17.939 10.194 -7.238 1.00 67.06 85 ASP A C 1
ATOM 664 O O . ASP A 1 85 ? 17.328 11.207 -6.897 1.00 67.06 85 ASP A O 1
ATOM 668 N N . ILE A 1 86 ? 17.695 9.004 -6.672 1.00 71.81 86 ILE A N 1
ATOM 669 C CA . ILE A 1 86 ? 16.721 8.774 -5.599 1.00 71.81 86 ILE A CA 1
ATOM 670 C C . ILE A 1 86 ? 17.338 9.170 -4.253 1.00 71.81 86 ILE A C 1
ATOM 672 O O . ILE A 1 86 ? 18.216 8.499 -3.720 1.00 71.81 86 ILE A O 1
ATOM 676 N N . ASN A 1 87 ? 16.817 10.243 -3.660 1.00 76.25 87 ASN A N 1
ATOM 677 C CA . ASN A 1 87 ? 17.113 10.650 -2.287 1.00 76.25 87 ASN A CA 1
ATOM 678 C C . ASN A 1 87 ? 15.843 10.611 -1.423 1.00 76.25 87 ASN A C 1
ATOM 680 O O . ASN A 1 87 ? 14.736 10.425 -1.932 1.00 76.25 87 ASN A O 1
ATOM 684 N N . VAL A 1 88 ? 15.996 10.821 -0.112 1.00 73.19 88 VAL A N 1
ATOM 685 C CA . VAL A 1 88 ? 14.871 10.823 0.839 1.00 73.19 88 VAL A CA 1
ATOM 686 C C . VAL A 1 88 ? 13.771 11.793 0.404 1.00 73.19 88 VAL A C 1
ATOM 688 O O . VAL A 1 88 ? 12.603 11.428 0.441 1.00 73.19 88 VAL A O 1
ATOM 691 N N . SER A 1 89 ? 14.112 12.988 -0.085 1.00 71.25 89 SER A N 1
ATOM 692 C CA . SER A 1 89 ? 13.124 13.973 -0.546 1.00 71.25 89 SER A CA 1
ATOM 693 C C . SER A 1 89 ? 12.312 13.475 -1.743 1.00 71.25 89 SER A C 1
ATOM 695 O O . SER A 1 89 ? 11.099 13.662 -1.776 1.00 71.25 89 SER A O 1
ATOM 697 N N . LYS A 1 90 ? 12.949 12.801 -2.706 1.00 75.75 90 LYS A N 1
ATOM 698 C CA . LYS A 1 90 ? 12.255 12.163 -3.833 1.00 75.75 90 LYS A CA 1
ATOM 699 C C . LYS A 1 90 ? 11.406 10.985 -3.372 1.00 75.75 90 LYS A C 1
ATOM 701 O O . LYS A 1 90 ? 10.275 10.883 -3.824 1.00 75.75 90 LYS A O 1
ATOM 706 N N . ILE A 1 91 ? 11.886 10.151 -2.446 1.00 76.56 91 ILE A N 1
ATOM 707 C CA . ILE A 1 91 ? 11.075 9.071 -1.858 1.00 76.56 91 ILE A CA 1
ATOM 708 C C . ILE A 1 91 ? 9.836 9.662 -1.178 1.00 76.56 91 ILE A C 1
ATOM 710 O O . ILE A 1 91 ? 8.725 9.229 -1.453 1.00 76.56 91 ILE A O 1
ATOM 714 N N . LEU A 1 92 ? 9.992 10.700 -0.355 1.00 78.00 92 LEU A N 1
ATOM 715 C CA . LEU A 1 92 ? 8.864 11.376 0.287 1.00 78.00 92 LEU A CA 1
ATOM 716 C C . LEU A 1 92 ? 7.909 11.997 -0.738 1.00 78.00 92 LEU A C 1
ATOM 718 O O . LEU A 1 92 ? 6.696 11.889 -0.579 1.00 78.00 92 LEU A O 1
ATOM 722 N N . ALA A 1 93 ? 8.433 12.594 -1.813 1.00 76.50 93 ALA A N 1
ATOM 723 C CA . ALA A 1 93 ? 7.615 13.122 -2.897 1.00 76.50 93 ALA A CA 1
ATOM 724 C C . ALA A 1 93 ? 6.801 12.005 -3.569 1.00 76.50 93 ALA A C 1
ATOM 726 O O . ALA A 1 93 ? 5.580 12.120 -3.635 1.00 76.50 93 ALA A O 1
ATOM 727 N N . ILE A 1 94 ? 7.451 10.907 -3.968 1.00 80.62 94 ILE A N 1
ATOM 728 C CA . ILE A 1 94 ? 6.841 9.707 -4.567 1.00 80.62 94 ILE A CA 1
ATOM 729 C C . ILE A 1 94 ? 5.739 9.156 -3.662 1.00 80.62 94 ILE A C 1
ATOM 731 O O . ILE A 1 94 ? 4.631 8.914 -4.125 1.00 80.62 94 ILE A O 1
ATOM 735 N N . LEU A 1 95 ? 6.008 9.016 -2.364 1.00 81.62 95 LEU A N 1
ATOM 736 C CA . LEU A 1 95 ? 5.039 8.503 -1.395 1.00 81.62 95 LEU A CA 1
ATOM 737 C C . LEU A 1 95 ? 3.912 9.500 -1.078 1.00 81.62 95 LEU A C 1
ATOM 739 O O . LEU A 1 95 ? 2.847 9.090 -0.625 1.00 81.62 95 LEU A O 1
ATOM 743 N N . SER A 1 96 ? 4.102 10.793 -1.353 1.00 82.62 96 SER A N 1
ATOM 744 C CA . SER A 1 96 ? 3.050 11.812 -1.234 1.00 82.62 96 SER A CA 1
ATOM 745 C C . SER A 1 96 ? 2.132 11.895 -2.460 1.00 82.62 96 SER A C 1
ATOM 747 O O . SER A 1 96 ? 0.992 12.345 -2.339 1.00 82.62 96 SER A O 1
ATOM 749 N N . LEU A 1 97 ? 2.596 11.456 -3.637 1.00 78.25 97 LEU A N 1
ATOM 750 C CA . LEU A 1 97 ? 1.806 11.442 -4.873 1.00 78.25 97 LEU A CA 1
ATOM 751 C C . LEU A 1 97 ? 0.479 10.681 -4.752 1.00 78.25 97 LEU A C 1
ATOM 753 O O . LEU A 1 97 ? -0.535 11.285 -5.105 1.00 78.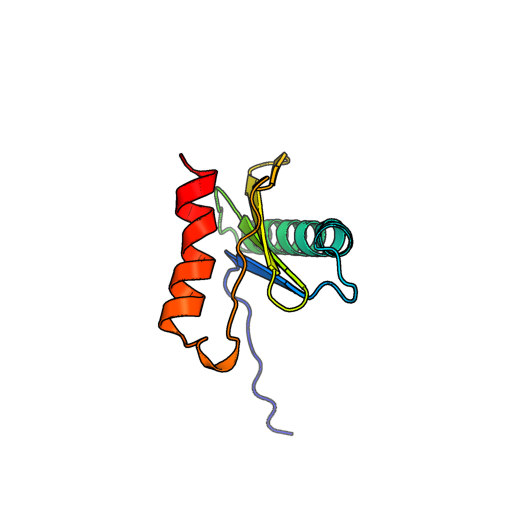25 97 LEU A O 1
ATOM 757 N N . PRO A 1 98 ? 0.416 9.438 -4.220 1.00 75.88 98 PRO A N 1
ATOM 758 C CA . PRO A 1 98 ? -0.856 8.735 -4.052 1.00 75.88 98 PRO A CA 1
ATOM 759 C C . PRO A 1 98 ? -1.860 9.536 -3.227 1.00 75.88 98 PRO A C 1
ATOM 761 O O . PRO A 1 98 ? -3.048 9.528 -3.530 1.00 75.88 98 PRO A O 1
ATOM 764 N N . ILE A 1 99 ? -1.388 10.271 -2.217 1.00 78.19 99 ILE A N 1
ATOM 765 C CA . ILE A 1 99 ? -2.244 11.100 -1.363 1.00 78.19 99 ILE A CA 1
ATOM 766 C C . ILE A 1 99 ? -2.853 12.250 -2.170 1.00 78.19 99 ILE A C 1
ATOM 768 O O . ILE A 1 99 ? -3.997 12.612 -1.937 1.00 78.19 99 ILE A O 1
ATOM 772 N N . LYS A 1 100 ? -2.128 12.834 -3.126 1.00 75.88 100 LYS A N 1
ATOM 773 C CA . LYS A 1 100 ? -2.674 13.913 -3.963 1.00 75.88 100 LYS A CA 1
ATOM 774 C C . LYS A 1 100 ? -3.573 13.380 -5.077 1.00 75.88 100 LYS A C 1
ATOM 776 O O . LYS A 1 100 ? -4.656 13.910 -5.269 1.00 75.88 100 LYS A O 1
ATOM 781 N N . GLN A 1 101 ? -3.132 12.340 -5.780 1.00 72.94 101 GLN A N 1
ATOM 782 C CA . GLN A 1 101 ? -3.788 11.825 -6.989 1.00 72.94 101 GLN A CA 1
ATOM 783 C C . GLN A 1 101 ? -5.035 10.977 -6.703 1.00 72.94 101 GLN A C 1
ATOM 785 O O . GLN A 1 101 ? -5.929 10.908 -7.535 1.00 72.94 101 GLN A O 1
ATOM 790 N N . LEU A 1 102 ? -5.102 10.303 -5.548 1.00 73.25 102 LEU A N 1
ATOM 791 C CA . LEU A 1 102 ? -6.222 9.414 -5.190 1.00 73.25 102 LEU A CA 1
ATOM 792 C C . LEU A 1 102 ? -7.217 10.068 -4.213 1.00 73.25 102 LEU A C 1
ATOM 794 O O . LEU A 1 102 ? -8.145 9.408 -3.737 1.00 73.25 102 LEU A O 1
ATOM 798 N N . ASN A 1 103 ? -7.002 11.344 -3.885 1.00 71.19 103 ASN A N 1
ATOM 799 C CA . ASN A 1 103 ? -7.932 12.183 -3.121 1.00 71.19 103 ASN A CA 1
ATOM 800 C C . ASN A 1 103 ? -8.494 13.356 -3.945 1.00 71.19 103 ASN A C 1
ATOM 802 O O . ASN A 1 103 ? -9.261 14.145 -3.395 1.00 71.19 103 ASN A O 1
ATOM 806 N N . SER A 1 104 ? -8.085 13.492 -5.210 1.00 57.16 104 SER A N 1
ATOM 807 C CA . SER A 1 104 ? -8.615 14.461 -6.179 1.00 57.16 104 SER A CA 1
ATOM 808 C C . SER A 1 104 ? -9.838 13.953 -6.937 1.00 57.16 104 SER A C 1
ATOM 810 O O . SER A 1 104 ? -10.168 12.754 -6.796 1.00 57.16 104 SER A O 1
#

Nearest PDB structures (foldseek):
  4hei-assembly1_A  TM=3.460E-01  e=3.503E-02  Vibrio cholerae O1 biovar El Tor str. N16961
  5o9e-assembly1_A  TM=3.462E-01  e=2.266E-01  Thermochaetoides thermophila DSM 1495
  4v8h-assembly2_CX  TM=2.726E-01  e=3.163E-01  Escherichia coli K-12
  5ize-assembly1_A  TM=3.783E-01  e=8.044E-01  Hantaan virus 76-118
  5oql-assembly1_b  TM=2.679E-01  e=1.675E+00  Thermochaetoides thermophila DSM 1495

Foldseek 3Di:
DPDDDDDDDAAQEEEEEDPDPDLVNCPVVQVVVQVVRCVVCVVVVHHDQWHKYWYDYDQKIWIWIDGDNDIDTPPDIDGHPDPVPDDPVNVVVVRCVCVVVVVD